Protein AF-A0AAE0SP48-F1 (afdb_monomer_lite)

Organism: NCBI:txid2493646

Structure (mmCIF, N/CA/C/O backbone):
data_AF-A0AAE0SP48-F1
#
_entry.id   AF-A0AAE0SP48-F1
#
loop_
_atom_site.group_PDB
_atom_site.id
_atom_site.type_symbol
_atom_site.label_atom_id
_atom_site.label_alt_id
_atom_site.label_comp_id
_atom_site.label_asym_id
_atom_site.label_entity_id
_atom_site.label_seq_id
_atom_site.pdbx_PDB_ins_code
_atom_site.Cartn_x
_atom_site.Cartn_y
_atom_site.Cartn_z
_atom_site.occupancy
_atom_site.B_iso_or_equiv
_atom_site.auth_seq_id
_atom_site.auth_comp_id
_atom_site.auth_asym_id
_atom_site.auth_atom_id
_atom_site.pdbx_PDB_model_num
ATOM 1 N N . MET A 1 1 ? -90.702 20.154 11.013 1.00 42.12 1 MET A N 1
ATOM 2 C CA . MET A 1 1 ? -90.285 20.341 12.418 1.00 42.12 1 MET A CA 1
ATOM 3 C C . MET A 1 1 ? -89.106 21.298 12.427 1.00 42.12 1 MET A C 1
ATOM 5 O O . MET A 1 1 ? -88.156 21.091 11.687 1.00 42.12 1 MET A O 1
ATOM 9 N N . THR A 1 2 ? -89.272 22.396 13.150 1.00 42.31 2 THR A N 1
ATOM 10 C CA . THR A 1 2 ? -88.369 23.536 13.367 1.00 42.31 2 THR A CA 1
ATOM 11 C C . THR A 1 2 ? -87.258 23.220 14.378 1.00 42.31 2 THR A C 1
ATOM 13 O O . THR A 1 2 ? -87.488 22.390 15.249 1.00 42.31 2 THR A O 1
ATOM 16 N N . SER A 1 3 ? -86.111 23.917 14.282 1.00 41.88 3 SER A N 1
ATOM 17 C CA . SER A 1 3 ? -85.235 24.432 15.376 1.00 41.88 3 SER A CA 1
ATOM 18 C C . SER A 1 3 ? -83.794 24.593 14.833 1.00 41.88 3 SER A C 1
ATOM 20 O O . SER A 1 3 ? -83.243 23.622 14.332 1.00 41.88 3 SER A O 1
ATOM 22 N N . ILE A 1 4 ? -83.198 25.793 14.691 1.00 42.19 4 ILE A N 1
ATOM 23 C CA . ILE A 1 4 ? -82.556 26.649 15.730 1.00 42.19 4 ILE A CA 1
ATOM 24 C C . ILE A 1 4 ? -81.538 25.818 16.540 1.00 42.19 4 ILE A C 1
ATOM 26 O O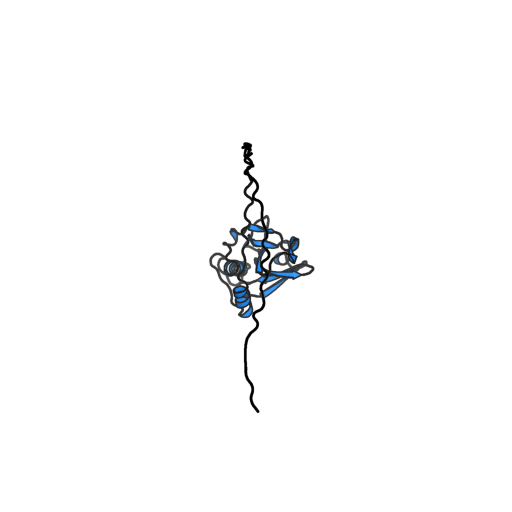 . ILE A 1 4 ? -81.927 24.803 17.098 1.00 42.19 4 ILE A O 1
ATOM 30 N N . GLY A 1 5 ? -80.248 26.120 16.698 1.00 35.31 5 GLY A N 1
ATOM 31 C CA . GLY A 1 5 ? -79.426 27.309 16.490 1.00 35.31 5 GLY A CA 1
ATOM 32 C C . GLY A 1 5 ? -78.313 27.306 17.565 1.00 35.31 5 GLY A C 1
ATOM 33 O O . GLY A 1 5 ? -78.494 26.718 18.624 1.00 35.31 5 GLY A O 1
ATOM 34 N N . ALA A 1 6 ? -77.224 28.031 17.293 1.00 38.62 6 ALA A N 1
ATOM 35 C CA . ALA A 1 6 ? -76.267 28.621 18.246 1.00 38.62 6 ALA A CA 1
ATOM 36 C C . ALA A 1 6 ? -75.048 27.827 18.810 1.00 38.62 6 ALA A C 1
ATOM 38 O O . ALA A 1 6 ? -75.156 26.942 19.647 1.00 38.62 6 ALA A O 1
ATOM 39 N N . HIS A 1 7 ? -73.885 28.379 18.431 1.00 42.09 7 HIS A N 1
ATOM 40 C CA . HIS A 1 7 ? -72.703 28.778 19.219 1.00 42.09 7 HIS A CA 1
ATOM 41 C C . HIS A 1 7 ? -71.548 27.817 19.607 1.00 42.09 7 HIS A C 1
ATOM 43 O O . HIS A 1 7 ? -71.766 26.657 19.939 1.00 42.09 7 HIS A O 1
ATOM 49 N N . PRO A 1 8 ? -70.291 28.338 19.566 1.00 50.34 8 PRO A N 1
ATOM 50 C CA . PRO A 1 8 ? -69.044 27.586 19.715 1.00 50.34 8 PRO A CA 1
ATOM 51 C C . PRO A 1 8 ? -68.467 27.649 21.140 1.00 50.34 8 PRO A C 1
ATOM 53 O O . PRO A 1 8 ? -68.704 28.606 21.878 1.00 50.34 8 PRO A O 1
ATOM 56 N N . LEU A 1 9 ? -67.622 26.676 21.491 1.00 47.19 9 LEU A N 1
ATOM 57 C CA . LEU A 1 9 ? -66.813 26.693 22.713 1.00 47.19 9 LEU A CA 1
ATOM 58 C C . LEU A 1 9 ? -65.320 26.674 22.360 1.00 47.19 9 LEU A C 1
ATOM 60 O O . LEU A 1 9 ? -64.805 25.701 21.815 1.00 47.19 9 LEU A O 1
ATOM 64 N N . ASN A 1 10 ? -64.643 27.777 22.686 1.00 43.38 10 ASN A N 1
ATOM 65 C CA . ASN A 1 10 ? -63.185 27.891 22.736 1.00 43.38 10 ASN A CA 1
ATOM 66 C C . ASN A 1 10 ? -62.642 27.174 23.985 1.00 43.38 10 ASN A C 1
ATOM 68 O O . ASN A 1 10 ? -63.214 27.349 25.065 1.00 43.38 10 ASN A O 1
ATOM 72 N N . PRO A 1 11 ? -61.501 26.471 23.906 1.00 50.12 11 PRO A N 1
ATOM 73 C CA . PRO A 1 11 ? -60.780 26.043 25.095 1.00 50.12 11 PRO A CA 1
ATOM 74 C C . PRO A 1 11 ? -59.950 27.188 25.701 1.00 50.12 11 PRO A C 1
ATOM 76 O O . PRO A 1 11 ? -59.201 27.894 25.024 1.00 50.12 11 PRO A O 1
ATOM 79 N N . VAL A 1 12 ? -60.106 27.347 27.015 1.00 45.41 12 VAL A N 1
ATOM 80 C CA . VAL A 1 12 ? -59.377 28.265 27.898 1.00 45.41 12 VAL A CA 1
ATOM 81 C C . VAL A 1 12 ? -57.918 27.815 28.034 1.00 45.41 12 VAL A C 1
ATOM 83 O O . VAL A 1 12 ? -57.645 26.691 28.441 1.00 45.41 12 VAL A O 1
ATOM 86 N N . SER A 1 13 ? -56.982 28.718 27.730 1.00 45.66 13 SER A N 1
ATOM 87 C CA . SER A 1 13 ? -55.542 28.551 27.961 1.00 45.66 13 SER A CA 1
ATOM 88 C C . SER A 1 13 ? -55.151 29.234 29.274 1.00 45.66 13 SER A C 1
ATOM 90 O O . SER A 1 13 ? -55.127 30.463 29.357 1.00 45.66 13 SER A O 1
ATOM 92 N N . THR A 1 14 ? -54.806 28.459 30.299 1.00 45.03 14 THR A N 1
ATOM 93 C CA . THR A 1 14 ? -54.238 28.953 31.561 1.00 45.03 14 THR A CA 1
ATOM 94 C C . THR A 1 14 ? -52.747 29.266 31.390 1.00 45.03 14 THR A C 1
ATOM 96 O O . THR A 1 14 ? -51.921 28.378 31.195 1.00 45.03 14 THR A O 1
ATOM 99 N N . LYS A 1 15 ? -52.384 30.554 31.449 1.00 41.84 15 LYS A N 1
ATOM 100 C CA . LYS A 1 15 ? -50.987 31.011 31.532 1.00 41.84 15 LYS A CA 1
ATOM 101 C C . LYS A 1 15 ? -50.494 30.888 32.976 1.00 41.84 15 LYS A C 1
ATOM 103 O O . LYS A 1 15 ? -51.016 31.566 33.857 1.00 41.84 15 LYS A O 1
ATOM 108 N N . HIS A 1 16 ? -49.474 30.065 33.203 1.00 40.41 16 HIS A N 1
ATOM 109 C CA . HIS A 1 16 ? -48.672 30.097 34.426 1.00 40.41 16 HIS A CA 1
ATOM 110 C C . HIS A 1 16 ? -47.601 31.190 34.305 1.00 40.41 16 HIS A C 1
ATOM 112 O O . HIS A 1 16 ? -46.768 31.154 33.401 1.00 40.41 16 HIS A O 1
ATOM 118 N N . THR A 1 17 ? -47.638 32.165 35.212 1.00 38.03 17 THR A N 1
ATOM 119 C CA . THR A 1 17 ? -46.630 33.224 35.346 1.00 38.03 17 THR A CA 1
ATOM 120 C C . THR A 1 17 ? -45.591 32.782 36.374 1.00 38.03 17 THR A C 1
ATOM 122 O O . THR A 1 17 ? -45.906 32.669 37.557 1.00 38.03 17 THR A O 1
ATOM 125 N N . THR A 1 18 ? -44.358 32.537 35.933 1.00 44.62 18 THR A N 1
ATOM 126 C CA . THR A 1 18 ? -43.215 32.263 36.815 1.00 44.62 18 THR A CA 1
ATOM 127 C C . THR A 1 18 ? -42.441 33.562 37.027 1.00 44.62 18 THR A C 1
ATOM 129 O O . THR A 1 18 ? -41.877 34.109 36.083 1.00 44.62 18 THR A O 1
ATOM 132 N N . ASN A 1 19 ? -42.427 34.065 38.263 1.00 43.72 19 ASN A N 1
ATOM 133 C CA . ASN A 1 19 ? -41.598 35.198 38.672 1.00 43.72 19 ASN A CA 1
ATOM 134 C C . ASN A 1 19 ? -40.161 34.717 38.924 1.00 43.72 19 ASN A C 1
ATOM 136 O O . ASN A 1 19 ? -39.929 33.925 39.836 1.00 43.72 19 ASN A O 1
ATOM 140 N N . THR A 1 20 ? -39.198 35.223 38.155 1.00 47.09 20 THR A N 1
ATOM 141 C CA . THR A 1 20 ? -37.763 35.018 38.403 1.00 47.09 20 THR A CA 1
ATOM 142 C C . THR A 1 20 ? -37.174 36.287 39.014 1.00 47.09 20 THR A C 1
ATOM 144 O O . THR A 1 20 ? -37.233 37.357 38.413 1.00 47.09 20 THR A O 1
ATOM 147 N N . ALA A 1 21 ? -36.627 36.167 40.224 1.00 50.19 21 ALA A N 1
ATOM 148 C CA . ALA A 1 21 ? -35.925 37.239 40.921 1.00 50.19 21 ALA A CA 1
ATOM 149 C C . ALA A 1 21 ? -34.477 37.364 40.413 1.00 50.19 21 ALA A C 1
ATOM 151 O O . ALA A 1 21 ? -33.756 36.371 40.323 1.00 50.19 21 ALA A O 1
ATOM 152 N N . THR A 1 22 ? -34.060 38.591 40.104 1.00 56.59 22 THR A N 1
ATOM 153 C CA . THR A 1 22 ? -32.714 38.945 39.625 1.00 56.59 22 THR A CA 1
ATOM 154 C C . THR A 1 22 ? -31.746 39.143 40.802 1.00 56.59 22 THR A C 1
ATOM 156 O O . THR A 1 22 ? -32.032 39.982 41.660 1.00 56.59 22 THR A O 1
ATOM 159 N N . PRO A 1 23 ? -30.589 38.455 40.865 1.00 51.28 23 PRO A N 1
ATOM 160 C CA . PRO A 1 23 ? -29.546 38.757 41.846 1.00 51.28 23 PRO A CA 1
ATOM 161 C C . PRO A 1 23 ? -28.673 39.952 41.423 1.00 51.28 23 PRO A C 1
ATOM 163 O O . PRO A 1 23 ? -28.401 40.158 40.241 1.00 51.28 23 PRO A O 1
ATOM 166 N N . ALA A 1 24 ? -28.215 40.725 42.411 1.00 59.03 24 ALA A N 1
ATOM 167 C CA . ALA A 1 24 ? -27.335 41.887 42.260 1.00 59.03 24 ALA A CA 1
ATOM 168 C C . ALA A 1 24 ? -25.902 41.515 41.799 1.00 59.03 24 ALA A C 1
ATOM 170 O O . ALA A 1 24 ? -25.444 40.402 42.066 1.00 59.03 24 ALA A O 1
ATOM 171 N N . PRO A 1 25 ? -25.156 42.437 41.154 1.00 45.12 25 PRO A N 1
ATOM 172 C CA . PRO A 1 25 ? -23.839 42.135 40.598 1.00 45.12 25 PRO A CA 1
ATOM 173 C C . PRO A 1 25 ? -22.748 42.079 41.678 1.00 45.12 25 PRO A C 1
ATOM 175 O O . PRO A 1 25 ? -22.512 43.041 42.410 1.00 45.12 25 PRO A O 1
ATOM 178 N N . THR A 1 26 ? -22.042 40.949 41.749 1.00 54.19 26 THR A N 1
ATOM 179 C CA . THR A 1 26 ? -20.845 40.759 42.579 1.00 54.19 26 THR A CA 1
ATOM 180 C C . THR A 1 26 ? -19.611 41.320 41.867 1.00 54.19 26 THR A C 1
ATOM 182 O O . THR A 1 26 ? -19.356 41.025 40.702 1.00 54.19 26 THR A O 1
ATOM 185 N N . LYS A 1 27 ? -18.831 42.139 42.577 1.00 49.84 27 LYS A N 1
ATOM 186 C CA . LYS A 1 27 ? -17.576 42.742 42.105 1.00 49.84 27 LYS A CA 1
ATOM 187 C C . LYS A 1 27 ? -16.497 41.652 41.998 1.00 49.84 27 LYS A C 1
ATOM 189 O O . LYS A 1 27 ? -16.130 41.069 43.014 1.00 49.84 27 LYS A O 1
ATOM 194 N N . ALA A 1 28 ? -16.003 41.373 40.793 1.00 50.22 28 ALA A N 1
ATOM 195 C CA . ALA A 1 28 ? -14.927 40.409 40.573 1.00 50.22 28 ALA A CA 1
ATOM 196 C C . ALA A 1 28 ? -13.558 41.036 40.894 1.00 50.22 28 ALA A C 1
ATOM 198 O O . ALA A 1 28 ? -13.187 42.073 40.342 1.00 50.22 28 ALA A O 1
ATOM 199 N N . THR A 1 29 ? -12.815 40.400 41.796 1.00 46.94 29 THR A N 1
ATOM 200 C CA . THR A 1 29 ? -11.414 40.708 42.101 1.00 46.94 29 THR A CA 1
ATOM 201 C C . THR A 1 29 ? -10.533 40.184 40.967 1.00 46.94 29 THR A C 1
ATOM 203 O O . THR A 1 29 ? -10.588 38.997 40.654 1.00 46.94 29 THR A O 1
ATOM 206 N N . LEU A 1 30 ? -9.713 41.045 40.352 1.00 50.50 30 LEU A N 1
ATOM 207 C CA . LEU A 1 30 ? -8.691 40.613 39.396 1.00 50.50 30 LEU A CA 1
ATOM 208 C C . LEU A 1 30 ? -7.590 39.850 40.144 1.00 50.50 30 LEU A C 1
ATOM 210 O O . LEU A 1 30 ? -6.831 40.436 40.914 1.00 50.50 30 LEU A O 1
ATOM 214 N N . THR A 1 31 ? -7.494 38.548 39.901 1.00 49.22 31 THR A N 1
ATOM 215 C CA . THR A 1 31 ? -6.329 37.741 40.267 1.00 49.22 31 THR A CA 1
ATOM 216 C C . THR A 1 31 ? -5.429 37.637 39.042 1.00 49.22 31 THR A C 1
ATOM 218 O O . THR A 1 31 ? -5.811 37.055 38.030 1.00 49.22 31 THR A O 1
ATOM 221 N N . THR A 1 32 ? -4.245 38.240 39.112 1.00 46.31 32 THR A N 1
ATOM 222 C CA . THR A 1 32 ? -3.224 38.155 38.063 1.00 46.31 32 THR A CA 1
ATOM 223 C C . THR A 1 32 ? -2.669 36.733 38.018 1.00 46.31 32 THR A C 1
ATOM 225 O O . THR A 1 32 ? -1.928 36.328 38.912 1.00 46.31 32 THR A O 1
ATOM 228 N N . LEU A 1 33 ? -3.037 35.968 36.989 1.00 50.91 33 LEU A N 1
ATOM 229 C CA . LEU A 1 33 ? -2.444 34.664 36.706 1.00 50.91 33 LEU A CA 1
ATOM 230 C C . LEU A 1 33 ? -1.131 34.890 35.944 1.00 50.91 33 LEU A C 1
ATOM 232 O O . LEU A 1 33 ? -1.124 35.463 34.855 1.00 50.91 33 LEU A O 1
ATOM 236 N N . VAL A 1 34 ? -0.008 34.481 36.531 1.00 52.00 34 VAL A N 1
ATOM 237 C CA . VAL A 1 34 ? 1.288 34.483 35.846 1.00 52.00 34 VAL A CA 1
ATOM 238 C C . VAL A 1 34 ? 1.252 33.346 34.826 1.00 52.00 34 VAL A C 1
ATOM 240 O O . VAL A 1 34 ? 1.255 32.177 35.202 1.00 52.00 34 VAL A O 1
ATOM 243 N N . ASN A 1 35 ? 1.177 33.690 33.539 1.00 55.03 35 ASN A N 1
ATOM 244 C CA . ASN A 1 35 ? 1.289 32.732 32.443 1.00 55.03 35 ASN A CA 1
ATOM 245 C C . ASN A 1 35 ? 2.698 32.124 32.452 1.00 55.03 35 ASN A C 1
ATOM 247 O O . ASN A 1 35 ? 3.648 32.707 31.929 1.00 55.03 35 ASN A O 1
ATOM 251 N N . SER A 1 36 ? 2.835 30.935 33.029 1.00 54.03 36 SER A N 1
ATOM 252 C CA . SER A 1 36 ? 3.943 30.044 32.710 1.00 54.03 36 SER A CA 1
ATOM 253 C C . SER A 1 36 ? 3.732 29.556 31.280 1.00 54.03 36 SER A C 1
ATOM 255 O O . SER A 1 36 ? 2.886 28.705 31.022 1.00 54.03 36 SER A O 1
ATOM 257 N N . ILE A 1 37 ? 4.467 30.147 30.339 1.00 51.69 37 ILE A N 1
ATOM 258 C CA . ILE A 1 37 ? 4.539 29.685 28.954 1.00 51.69 37 ILE A CA 1
ATOM 259 C C . ILE A 1 37 ? 5.231 28.319 28.998 1.00 51.69 37 ILE A C 1
ATOM 261 O O . ILE A 1 37 ? 6.458 28.237 29.025 1.00 51.69 37 ILE A O 1
ATOM 265 N N . MET A 1 38 ? 4.449 27.240 29.081 1.00 54.69 38 MET A N 1
ATOM 266 C CA . MET A 1 38 ? 4.956 25.926 28.718 1.00 54.69 38 MET A CA 1
ATOM 267 C C . MET A 1 38 ? 5.241 25.964 27.221 1.00 54.69 38 MET A C 1
ATOM 269 O O . MET A 1 38 ? 4.366 26.248 26.406 1.00 54.69 38 MET A O 1
ATOM 273 N N . MET A 1 39 ? 6.501 25.735 26.880 1.00 51.69 39 MET A N 1
ATOM 274 C CA . MET A 1 39 ? 6.948 25.524 25.516 1.00 51.69 39 MET A CA 1
ATOM 275 C C . MET A 1 39 ? 6.396 24.165 25.080 1.00 51.69 39 MET A C 1
ATOM 277 O O . MET A 1 39 ? 7.021 23.131 25.312 1.00 51.69 39 MET A O 1
ATOM 281 N N . GLU A 1 40 ? 5.175 24.150 24.539 1.00 49.03 40 GLU A N 1
ATOM 282 C CA . GLU A 1 40 ? 4.629 22.951 23.915 1.00 49.03 40 GLU A CA 1
ATOM 283 C C . GLU A 1 40 ? 5.557 22.563 22.768 1.00 49.03 40 GLU A C 1
ATOM 285 O O . GLU A 1 40 ? 5.796 23.317 21.823 1.00 49.03 40 GLU A O 1
ATOM 290 N N . THR A 1 41 ? 6.146 21.379 22.901 1.00 54.91 41 THR A N 1
ATOM 291 C CA . THR A 1 41 ? 6.874 20.745 21.810 1.00 54.91 41 THR A CA 1
ATOM 292 C C . THR A 1 41 ? 5.860 20.551 20.684 1.00 54.91 41 THR A C 1
ATOM 294 O O . THR A 1 41 ? 4.787 20.013 20.965 1.00 54.91 41 THR A O 1
ATOM 297 N N . PRO A 1 42 ? 6.125 20.998 19.443 1.00 45.06 42 PRO A N 1
ATOM 298 C CA . PRO A 1 42 ? 5.160 20.842 18.368 1.00 45.06 42 PRO A CA 1
ATOM 299 C C . PRO A 1 42 ? 4.888 19.348 18.191 1.00 45.06 42 PRO A C 1
ATOM 301 O O . PRO A 1 42 ? 5.757 18.603 17.735 1.00 45.06 42 PRO A O 1
ATOM 304 N N . SER A 1 43 ? 3.692 18.906 18.590 1.00 46.81 43 SER A N 1
ATOM 305 C CA . SER A 1 43 ? 3.188 17.595 18.203 1.00 46.81 43 SER A CA 1
ATOM 306 C C . SER A 1 43 ? 3.172 17.602 16.687 1.00 46.81 43 SER A C 1
ATOM 308 O O . SER A 1 43 ? 2.469 18.411 16.078 1.00 46.81 43 SER A O 1
ATOM 310 N N . GLN A 1 44 ? 4.023 16.778 16.077 1.00 44.81 44 GLN A N 1
ATOM 311 C CA . GLN A 1 44 ? 4.027 16.626 14.634 1.00 44.81 44 GLN A CA 1
ATOM 312 C C . GLN A 1 44 ? 2.631 16.157 14.245 1.00 44.81 44 GLN A C 1
ATOM 314 O O . GLN A 1 44 ? 2.225 15.051 14.595 1.00 44.81 44 GLN A O 1
ATOM 319 N N . VAL A 1 45 ? 1.880 17.037 13.587 1.00 43.62 45 VAL A N 1
ATOM 320 C CA . VAL A 1 45 ? 0.620 16.684 12.945 1.00 43.62 45 VAL A CA 1
ATOM 321 C C . VAL A 1 45 ? 0.983 15.593 11.946 1.00 43.62 45 VAL A C 1
ATOM 323 O O . VAL A 1 45 ? 1.605 15.880 10.923 1.00 43.62 45 VAL A O 1
ATOM 326 N N . MET A 1 46 ? 0.698 14.334 12.287 1.00 50.22 46 MET A N 1
ATOM 327 C CA . MET A 1 46 ? 0.797 13.247 11.324 1.00 50.22 46 MET A CA 1
ATOM 328 C C . MET A 1 46 ? -0.208 13.578 10.228 1.00 50.22 46 MET A C 1
ATOM 330 O O . MET A 1 46 ? -1.409 13.651 10.486 1.00 50.22 46 MET A O 1
ATOM 334 N N . VAL A 1 47 ? 0.289 13.875 9.030 1.00 57.09 47 VAL A N 1
ATOM 335 C CA . VAL A 1 47 ? -0.563 14.064 7.862 1.00 57.09 47 VAL A CA 1
ATOM 336 C C . VAL A 1 47 ? -1.090 12.683 7.516 1.00 57.09 47 VAL A C 1
ATOM 338 O O . VAL A 1 47 ? -0.367 11.848 6.992 1.00 57.09 47 VAL A O 1
ATOM 341 N N . THR A 1 48 ? -2.335 12.405 7.885 1.00 64.62 48 THR A N 1
ATOM 342 C CA . THR A 1 48 ? -2.981 11.157 7.489 1.00 64.62 48 THR A CA 1
ATOM 343 C C . THR A 1 48 ? -3.524 11.336 6.081 1.00 64.62 48 THR A C 1
ATOM 345 O O . THR A 1 48 ? -4.422 12.147 5.853 1.00 64.62 48 THR A O 1
ATOM 348 N N . TYR A 1 49 ? -2.971 10.594 5.128 1.00 78.81 49 TYR A N 1
ATOM 349 C CA . TYR A 1 49 ? -3.519 10.523 3.780 1.00 78.81 49 TYR A CA 1
ATOM 350 C C . TYR A 1 49 ? -4.755 9.617 3.775 1.00 78.81 49 TYR A C 1
ATOM 352 O O . TYR A 1 49 ? -4.696 8.466 4.210 1.00 78.81 49 TYR A O 1
ATOM 360 N N . GLU A 1 50 ? -5.878 10.119 3.263 1.00 80.50 50 GLU A N 1
ATOM 361 C CA . GLU A 1 50 ? -7.095 9.327 3.071 1.00 80.50 50 GLU A CA 1
ATOM 362 C C . GLU A 1 50 ? -7.291 9.009 1.588 1.00 80.50 50 GLU A C 1
ATOM 364 O O . GLU A 1 50 ? -7.362 9.910 0.750 1.00 80.50 50 GLU A O 1
ATOM 369 N N . CYS A 1 51 ? -7.412 7.724 1.248 1.00 90.44 51 CYS A N 1
ATOM 370 C CA . CYS A 1 51 ? -7.660 7.324 -0.131 1.00 90.44 51 CYS A CA 1
ATOM 371 C C . CYS A 1 51 ? -9.136 7.494 -0.519 1.00 90.44 51 CYS A C 1
ATOM 373 O O . CYS A 1 51 ? -10.058 7.181 0.243 1.00 90.44 51 CYS A O 1
ATOM 375 N N . THR A 1 52 ? -9.390 7.930 -1.755 1.00 90.94 52 THR A N 1
ATOM 376 C CA . THR A 1 52 ? -10.752 8.124 -2.265 1.00 90.94 52 THR A CA 1
ATOM 377 C C . THR A 1 52 ? -11.436 6.779 -2.517 1.00 90.94 52 THR A C 1
ATOM 379 O O . THR A 1 52 ? -11.294 6.186 -3.585 1.00 90.94 52 THR A O 1
ATOM 382 N N . LYS A 1 53 ? -12.262 6.324 -1.566 1.00 89.25 53 LYS A N 1
ATOM 383 C CA . LYS A 1 53 ? -12.945 5.011 -1.602 1.00 89.25 53 LYS A CA 1
ATOM 384 C C . LYS A 1 53 ? -13.639 4.708 -2.933 1.00 89.25 53 LYS A C 1
ATOM 386 O O . LYS A 1 53 ? -13.443 3.640 -3.503 1.00 89.25 53 LYS A O 1
ATOM 391 N N . ALA A 1 54 ? -14.445 5.645 -3.441 1.00 84.19 54 ALA A N 1
ATOM 392 C CA . ALA A 1 54 ? -15.202 5.451 -4.680 1.00 84.19 54 ALA A CA 1
ATOM 393 C C . ALA A 1 54 ? -14.286 5.280 -5.902 1.00 84.19 54 ALA A C 1
ATOM 395 O O . ALA A 1 54 ? -14.535 4.419 -6.746 1.00 84.19 54 ALA A O 1
ATOM 396 N N . LEU A 1 55 ? -13.205 6.063 -5.964 1.00 87.00 55 LEU A N 1
ATOM 397 C CA . LEU A 1 55 ? -12.218 5.970 -7.032 1.00 87.00 55 LEU A CA 1
ATOM 398 C C . LEU A 1 55 ? -11.458 4.645 -6.940 1.00 87.00 55 LEU A C 1
ATOM 400 O O . LEU A 1 55 ? -11.371 3.933 -7.936 1.00 87.00 55 LEU A O 1
ATOM 404 N N . THR A 1 56 ? -11.006 4.269 -5.740 1.00 86.50 56 THR A N 1
ATOM 405 C CA . THR A 1 56 ? -10.299 3.007 -5.493 1.00 86.50 56 THR A CA 1
ATOM 406 C C . THR A 1 56 ? -11.138 1.786 -5.883 1.00 86.50 56 THR A C 1
ATOM 408 O O . THR A 1 56 ? -10.644 0.887 -6.561 1.00 86.50 56 THR A O 1
ATOM 411 N N . ILE A 1 57 ? -12.423 1.756 -5.511 1.00 88.44 57 ILE A N 1
ATOM 412 C CA . ILE A 1 57 ? -13.340 0.675 -5.908 1.00 88.44 57 ILE A CA 1
ATOM 413 C C . ILE A 1 57 ? -13.525 0.657 -7.429 1.00 88.44 57 ILE A C 1
ATOM 415 O O . ILE A 1 57 ? -13.489 -0.414 -8.032 1.00 88.44 57 ILE A O 1
ATOM 419 N N . GLY A 1 58 ? -13.702 1.825 -8.053 1.00 86.44 58 GLY A N 1
ATOM 420 C CA . GLY A 1 58 ? -13.866 1.941 -9.500 1.00 86.44 58 GLY A CA 1
ATOM 421 C C . GLY A 1 58 ? -12.670 1.376 -10.264 1.00 86.44 58 GLY A C 1
ATOM 422 O O . GLY A 1 58 ? -12.839 0.493 -11.104 1.00 86.44 58 GLY A O 1
ATOM 423 N N . ILE A 1 59 ? -11.451 1.820 -9.946 1.00 88.38 59 ILE A N 1
ATOM 424 C CA . ILE A 1 59 ? -10.248 1.341 -10.644 1.00 88.38 59 ILE A CA 1
ATOM 425 C C . ILE A 1 59 ? -10.015 -0.15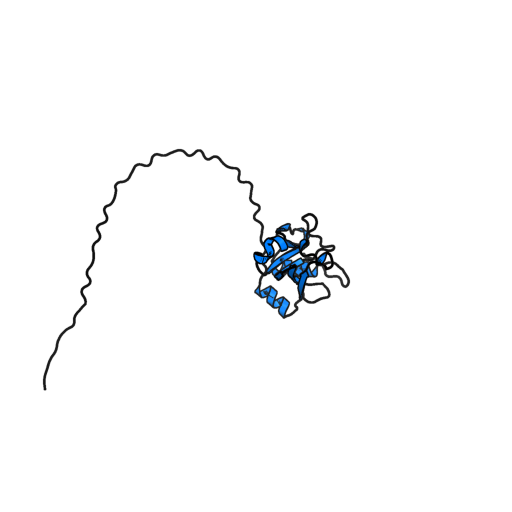7 -10.432 1.00 88.38 59 ILE A C 1
ATOM 427 O O . ILE A 1 59 ? -9.601 -0.834 -11.370 1.00 88.38 59 ILE A O 1
ATOM 431 N N . LEU A 1 60 ? -10.334 -0.691 -9.246 1.00 89.81 60 LEU A N 1
ATOM 432 C CA . LEU A 1 60 ? -10.237 -2.121 -8.965 1.00 89.81 60 LEU A CA 1
ATOM 433 C C . LEU A 1 60 ? -11.258 -2.913 -9.794 1.00 89.81 60 LEU A C 1
ATOM 435 O O . LEU A 1 60 ? -10.893 -3.896 -10.432 1.00 89.81 60 LEU A O 1
ATOM 439 N N . ALA A 1 61 ? -12.520 -2.474 -9.825 1.00 89.88 61 ALA A N 1
ATOM 440 C CA . ALA A 1 61 ? -13.597 -3.155 -10.544 1.00 89.88 61 ALA A CA 1
ATOM 441 C C . ALA A 1 61 ? -13.361 -3.203 -12.061 1.00 89.88 61 ALA A C 1
ATOM 443 O O . ALA A 1 61 ? -13.665 -4.206 -12.704 1.00 89.88 61 ALA A O 1
ATOM 444 N N . TYR A 1 62 ? -12.799 -2.133 -12.623 1.00 89.31 62 TYR A N 1
ATOM 445 C CA . TYR A 1 62 ? -12.494 -2.035 -14.051 1.00 89.31 62 TYR A CA 1
ATOM 446 C C . TYR A 1 62 ? -11.057 -2.460 -14.403 1.00 89.31 62 TYR A C 1
ATOM 448 O O . TYR A 1 62 ? -10.692 -2.442 -15.577 1.00 89.31 62 TYR A O 1
ATOM 456 N N . GLY A 1 63 ? -10.235 -2.836 -13.416 1.00 85.62 63 GLY A N 1
ATOM 457 C CA . GLY A 1 63 ? -8.837 -3.226 -13.621 1.00 85.62 63 GLY A CA 1
ATOM 458 C C . GLY A 1 63 ? -7.970 -2.122 -14.240 1.00 85.62 63 GLY A C 1
ATOM 459 O O . GLY A 1 63 ? -7.049 -2.420 -15.000 1.00 85.62 63 GLY A O 1
ATOM 460 N N . LEU A 1 64 ? -8.275 -0.851 -13.960 1.00 87.56 64 LEU A N 1
ATOM 461 C CA . LEU A 1 64 ? -7.622 0.299 -14.588 1.00 87.56 64 LEU A CA 1
ATOM 462 C C . LEU A 1 64 ? -6.244 0.542 -13.981 1.00 87.56 64 LEU A C 1
ATOM 464 O O . LEU A 1 64 ? -6.141 1.039 -12.859 1.00 87.56 64 LEU A O 1
ATOM 468 N N . LYS A 1 65 ? -5.191 0.249 -14.746 1.00 89.50 65 LYS A N 1
ATOM 469 C CA . LYS A 1 65 ? -3.813 0.498 -14.318 1.00 89.50 65 LYS A CA 1
ATOM 470 C C . LYS A 1 65 ? -3.567 1.982 -14.030 1.00 89.50 65 LYS A C 1
ATOM 472 O O . LYS A 1 65 ? -3.976 2.851 -14.796 1.00 89.50 65 LYS A O 1
ATOM 477 N N . GLN A 1 66 ? -2.869 2.246 -12.937 1.00 90.81 66 GLN A N 1
ATOM 478 C CA . GLN A 1 66 ? -2.402 3.557 -12.516 1.00 90.81 66 GLN A CA 1
ATOM 479 C C . GLN A 1 66 ? -0.947 3.756 -12.929 1.00 90.81 66 GLN A C 1
ATOM 481 O O . GLN A 1 66 ? -0.121 2.857 -12.785 1.00 90.81 66 GLN A O 1
ATOM 486 N N . ALA A 1 67 ? -0.641 4.948 -13.418 1.00 89.62 67 ALA A N 1
ATOM 487 C CA . ALA A 1 67 ? 0.715 5.423 -13.632 1.00 89.62 67 ALA A CA 1
ATOM 488 C C . ALA A 1 67 ? 0.813 6.830 -13.041 1.00 89.62 67 ALA A C 1
ATOM 490 O O . ALA A 1 67 ? -0.174 7.572 -13.039 1.00 89.62 67 ALA A O 1
ATOM 491 N N . ASN A 1 68 ? 1.983 7.174 -12.515 1.00 90.50 68 ASN A N 1
ATOM 492 C CA . ASN A 1 68 ? 2.272 8.500 -11.997 1.00 90.50 68 ASN A CA 1
ATOM 493 C C . ASN A 1 68 ? 3.775 8.755 -12.139 1.00 90.50 68 ASN A C 1
ATOM 495 O O . ASN A 1 68 ? 4.580 7.939 -11.703 1.00 90.50 68 ASN A O 1
ATOM 499 N N . THR A 1 69 ? 4.148 9.888 -12.730 1.00 89.19 69 THR A N 1
ATOM 500 C CA . THR A 1 69 ? 5.552 10.256 -12.953 1.00 89.19 69 THR A CA 1
ATOM 501 C C . THR A 1 69 ? 6.340 10.454 -11.658 1.00 89.19 69 THR A C 1
ATOM 503 O O . THR A 1 69 ? 7.550 10.271 -11.662 1.00 89.19 69 THR A O 1
ATOM 506 N N . GLU A 1 70 ? 5.673 10.795 -10.554 1.00 89.38 70 GLU A N 1
ATOM 507 C CA . GLU A 1 70 ? 6.267 10.932 -9.216 1.00 89.38 70 GLU A CA 1
ATOM 508 C C . GLU A 1 70 ? 6.623 9.578 -8.582 1.00 89.38 70 GLU A C 1
ATOM 510 O O . GLU A 1 70 ? 7.498 9.507 -7.723 1.00 89.38 70 GLU A O 1
ATOM 515 N N . ALA A 1 71 ? 5.983 8.490 -9.023 1.00 87.75 71 ALA A N 1
ATOM 516 C CA . ALA A 1 71 ? 6.418 7.130 -8.701 1.00 87.75 71 ALA A CA 1
ATOM 517 C C . ALA A 1 71 ? 7.554 6.654 -9.627 1.00 87.75 71 ALA A C 1
ATOM 519 O O . ALA A 1 71 ? 8.342 5.784 -9.269 1.00 87.75 71 ALA A O 1
ATOM 520 N N . GLY A 1 72 ? 7.643 7.220 -10.832 1.00 85.81 72 GLY A N 1
ATOM 521 C CA . GLY A 1 72 ? 8.543 6.787 -11.897 1.00 85.81 72 GLY A CA 1
ATOM 522 C C . GLY A 1 72 ? 7.833 5.963 -12.973 1.00 85.81 72 GLY A C 1
ATOM 523 O O . GLY A 1 72 ? 6.604 5.910 -13.042 1.00 85.81 72 GLY A O 1
ATOM 524 N N . ASP A 1 73 ? 8.618 5.301 -13.825 1.00 83.38 73 ASP A N 1
ATOM 525 C CA . ASP A 1 73 ? 8.101 4.540 -14.964 1.00 83.38 73 ASP A CA 1
ATOM 526 C C . ASP A 1 73 ? 8.179 3.027 -14.746 1.00 83.38 73 ASP A C 1
ATOM 528 O O . ASP A 1 73 ? 9.226 2.464 -14.424 1.00 83.38 73 ASP A O 1
ATOM 532 N N . CYS A 1 74 ? 7.070 2.344 -15.022 1.00 80.62 74 CYS A N 1
ATOM 533 C CA . CYS A 1 74 ? 7.025 0.889 -15.073 1.00 80.62 74 CYS A CA 1
ATOM 534 C C . CYS A 1 74 ? 7.770 0.357 -16.303 1.00 80.62 74 CYS A C 1
ATOM 536 O O . CYS A 1 74 ? 7.241 0.371 -17.415 1.00 80.62 74 CYS A O 1
ATOM 538 N N . GLN A 1 75 ? 8.984 -0.153 -16.099 1.00 74.94 75 GLN A N 1
ATOM 539 C CA . GLN A 1 75 ? 9.739 -0.845 -17.143 1.00 74.94 75 GLN A CA 1
ATOM 540 C C . GLN A 1 75 ? 9.361 -2.339 -17.183 1.00 74.94 75 GLN A C 1
ATOM 542 O O . GLN A 1 75 ? 9.346 -2.982 -16.128 1.00 74.94 75 GLN A O 1
ATOM 547 N N . PRO A 1 76 ? 9.089 -2.926 -18.367 1.00 67.00 76 PRO A N 1
ATOM 548 C CA . PRO A 1 76 ? 8.802 -4.354 -18.493 1.00 67.00 76 PRO A CA 1
ATOM 549 C C . PRO A 1 76 ? 9.924 -5.213 -17.897 1.00 67.00 76 PRO A C 1
ATOM 551 O O . PRO A 1 76 ? 11.094 -5.033 -18.235 1.00 67.00 76 PRO A O 1
ATOM 554 N N . GLY A 1 77 ? 9.577 -6.155 -17.017 1.00 59.88 77 GLY A N 1
ATOM 555 C CA . GLY A 1 77 ? 10.552 -7.025 -16.351 1.00 59.88 77 GLY A CA 1
ATOM 556 C C . GLY A 1 77 ? 11.363 -6.370 -15.226 1.00 59.88 77 GLY A C 1
ATOM 557 O O . GLY A 1 77 ? 12.210 -7.048 -14.637 1.00 59.88 77 GLY A O 1
ATOM 558 N N . SER A 1 78 ? 11.110 -5.098 -14.892 1.00 65.75 78 SER A N 1
ATOM 559 C CA . SER A 1 78 ? 11.653 -4.514 -13.666 1.00 65.75 78 SER A CA 1
ATOM 560 C C . SER A 1 78 ? 10.960 -5.102 -12.433 1.00 65.75 78 SER A C 1
ATOM 562 O O . SER A 1 78 ? 9.769 -5.415 -12.447 1.00 65.75 78 SER A O 1
ATOM 564 N N . LYS A 1 79 ? 11.730 -5.253 -11.352 1.00 58.94 79 LYS A N 1
ATOM 565 C CA . LYS A 1 79 ? 11.209 -5.586 -10.019 1.00 58.94 79 LYS A CA 1
ATOM 566 C C . LYS A 1 79 ? 10.789 -4.342 -9.237 1.00 58.94 79 LYS A C 1
ATOM 568 O O . LYS A 1 79 ? 10.399 -4.477 -8.083 1.00 58.94 79 LYS A O 1
ATOM 573 N N . ASP A 1 80 ? 10.899 -3.159 -9.834 1.00 66.81 80 ASP A N 1
ATOM 574 C CA . ASP A 1 80 ? 10.532 -1.915 -9.176 1.00 66.81 80 ASP A CA 1
ATOM 575 C C . ASP A 1 80 ? 9.016 -1.865 -8.965 1.00 66.81 80 ASP A C 1
ATOM 577 O O . ASP A 1 80 ? 8.215 -2.204 -9.841 1.00 66.81 80 ASP A O 1
ATOM 581 N N . HIS A 1 81 ? 8.608 -1.425 -7.781 1.00 73.75 81 HIS A N 1
ATOM 582 C CA . HIS A 1 81 ? 7.209 -1.427 -7.360 1.00 73.75 81 HIS A CA 1
ATOM 583 C C . HIS A 1 81 ? 6.499 -0.099 -7.669 1.00 73.75 81 HIS A C 1
ATOM 585 O O . HIS A 1 81 ? 5.500 0.249 -7.039 1.00 73.75 81 HIS A O 1
ATOM 591 N N . VAL A 1 82 ? 6.967 0.589 -8.713 1.00 84.12 82 VAL A N 1
ATOM 592 C CA . VAL A 1 82 ? 6.486 1.883 -9.227 1.00 84.12 82 VAL A CA 1
ATOM 593 C C . VAL A 1 82 ? 4.973 1.902 -9.455 1.00 84.12 82 VAL A C 1
ATOM 595 O O . VAL A 1 82 ? 4.284 2.863 -9.129 1.00 84.12 82 VAL A O 1
ATOM 598 N N . ALA A 1 83 ? 4.410 0.810 -9.976 1.00 89.31 83 ALA A N 1
ATOM 599 C CA . ALA A 1 83 ? 2.963 0.672 -10.150 1.00 89.31 83 ALA A CA 1
ATOM 600 C C . ALA A 1 83 ? 2.190 0.762 -8.823 1.00 89.31 83 ALA A C 1
ATOM 602 O O . ALA A 1 83 ? 1.099 1.331 -8.773 1.00 89.31 83 ALA A O 1
ATOM 603 N N . SER A 1 84 ? 2.742 0.173 -7.764 1.00 93.56 84 SER A N 1
ATOM 604 C CA . SER A 1 84 ? 2.131 0.153 -6.437 1.00 93.56 84 SER A CA 1
ATOM 605 C C . SER A 1 84 ? 2.209 1.528 -5.772 1.00 93.56 84 SER A C 1
ATOM 607 O O . SER A 1 84 ? 1.266 1.961 -5.112 1.00 93.56 84 SER A O 1
ATOM 609 N N . GLU A 1 85 ? 3.288 2.257 -6.046 1.00 94.12 85 GLU A N 1
ATOM 610 C CA . GLU A 1 85 ? 3.488 3.634 -5.614 1.00 94.12 85 GLU A CA 1
ATOM 611 C C . GLU A 1 85 ? 2.521 4.582 -6.324 1.00 94.12 85 GLU A C 1
ATOM 613 O O . GLU A 1 85 ? 1.791 5.321 -5.669 1.00 94.12 85 GLU A O 1
ATOM 618 N N . ALA A 1 86 ? 2.428 4.489 -7.654 1.00 94.00 86 ALA A N 1
ATOM 619 C CA . ALA A 1 86 ? 1.496 5.278 -8.455 1.00 94.00 86 ALA A CA 1
ATOM 620 C C . ALA A 1 86 ? 0.039 5.079 -8.016 1.00 94.00 86 ALA A C 1
ATOM 622 O O . ALA A 1 86 ? -0.737 6.035 -7.991 1.00 94.00 86 ALA A O 1
ATOM 623 N N . LEU A 1 87 ? -0.334 3.849 -7.643 1.00 95.00 87 LEU A N 1
ATOM 624 C CA . LEU A 1 87 ? -1.645 3.557 -7.070 1.00 95.00 87 LEU A CA 1
ATOM 625 C C . LEU A 1 87 ? -1.888 4.367 -5.788 1.00 95.00 87 LEU A C 1
ATOM 627 O O . LEU A 1 87 ? -2.937 4.995 -5.662 1.00 95.00 87 LEU A O 1
ATOM 631 N N . VAL A 1 88 ? -0.938 4.365 -4.851 1.00 96.12 88 VAL A N 1
ATOM 632 C CA . VAL A 1 88 ? -1.063 5.091 -3.579 1.00 96.12 88 VAL A CA 1
ATOM 633 C C . VAL A 1 88 ? -1.098 6.606 -3.799 1.00 96.12 88 VAL A C 1
ATOM 635 O O . VAL A 1 88 ? -2.000 7.263 -3.277 1.00 96.12 88 VAL A O 1
ATOM 638 N N . ILE A 1 89 ? -0.203 7.148 -4.629 1.00 95.00 89 ILE A N 1
ATOM 639 C CA . ILE A 1 89 ? -0.159 8.586 -4.945 1.00 95.00 89 ILE A CA 1
ATOM 640 C C . ILE A 1 89 ? -1.492 9.037 -5.545 1.00 95.00 89 ILE A C 1
A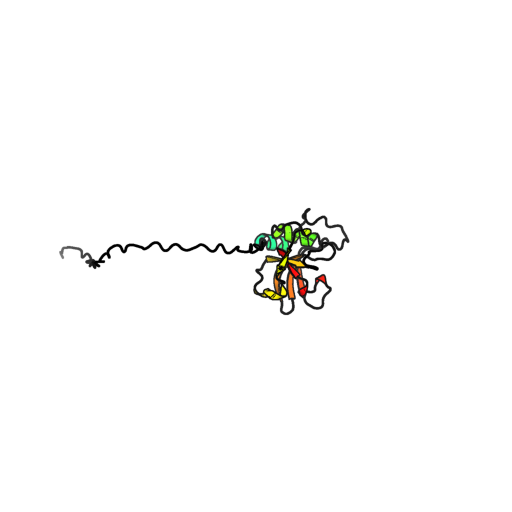TOM 642 O O . ILE A 1 89 ? -2.129 9.955 -5.032 1.00 95.00 89 ILE A O 1
ATOM 646 N N . ASN A 1 90 ? -1.972 8.348 -6.584 1.00 94.38 90 ASN A N 1
ATOM 647 C CA . ASN A 1 90 ? -3.188 8.755 -7.287 1.00 94.38 90 ASN A CA 1
ATOM 648 C C . ASN A 1 90 ? -4.443 8.627 -6.419 1.00 94.38 90 ASN A C 1
ATOM 650 O O . ASN A 1 90 ? -5.363 9.433 -6.542 1.00 94.38 90 ASN A O 1
ATOM 654 N N . MET A 1 91 ? -4.527 7.590 -5.581 1.00 95.00 91 MET A N 1
ATOM 655 C CA . MET A 1 91 ? -5.745 7.325 -4.811 1.00 95.00 91 MET A CA 1
ATOM 656 C C . MET A 1 91 ? -5.822 8.121 -3.520 1.00 95.00 91 MET A C 1
ATOM 658 O O . MET A 1 91 ? -6.929 8.450 -3.091 1.00 95.00 91 MET A O 1
ATOM 662 N N . CYS A 1 92 ? -4.677 8.397 -2.903 1.00 95.31 92 CYS A N 1
ATOM 663 C CA . CYS A 1 92 ? -4.585 8.967 -1.563 1.00 95.31 92 CYS A CA 1
ATOM 664 C C . CYS A 1 92 ? -3.954 10.360 -1.556 1.00 95.31 92 CYS A C 1
ATOM 666 O O . CYS A 1 92 ? -3.815 10.951 -0.488 1.00 95.31 92 CYS A O 1
ATOM 668 N N . ASN A 1 93 ? -3.617 10.892 -2.739 1.00 93.38 93 ASN A N 1
ATOM 669 C CA . ASN A 1 93 ? -3.021 12.211 -2.921 1.00 93.38 93 ASN A CA 1
ATOM 670 C C . ASN A 1 93 ? -1.785 12.399 -2.024 1.00 93.38 93 ASN A C 1
ATOM 672 O O . ASN A 1 93 ? -1.652 13.409 -1.328 1.00 93.38 93 ASN A O 1
ATOM 676 N N . THR A 1 94 ? -0.934 11.368 -1.985 1.00 92.44 94 THR A N 1
ATOM 677 C CA . THR A 1 94 ? 0.311 11.380 -1.212 1.00 92.44 94 THR A CA 1
ATOM 678 C C . THR A 1 94 ? 1.414 12.118 -1.963 1.00 92.44 94 THR A C 1
ATOM 680 O O . THR A 1 94 ? 1.296 12.388 -3.155 1.00 92.44 94 THR A O 1
ATOM 683 N N . LEU A 1 95 ? 2.496 12.451 -1.255 1.00 92.88 95 LEU A N 1
ATOM 684 C CA . LEU A 1 95 ? 3.740 12.895 -1.888 1.00 92.88 95 LEU A CA 1
ATOM 685 C C . LEU A 1 95 ? 4.388 11.749 -2.683 1.00 92.88 95 LEU A C 1
ATOM 687 O O . LEU A 1 95 ? 3.986 10.592 -2.577 1.00 92.88 95 LEU A O 1
ATOM 691 N N . GLU A 1 96 ? 5.457 12.049 -3.409 1.00 91.81 96 GLU A N 1
ATOM 692 C CA . GLU A 1 96 ? 6.325 11.036 -4.010 1.00 91.81 96 GLU A CA 1
ATOM 693 C C . GLU A 1 96 ? 6.949 10.082 -2.961 1.00 91.81 96 GLU A C 1
ATOM 695 O O . GLU A 1 96 ? 7.186 10.487 -1.814 1.00 91.81 96 GLU A O 1
ATOM 700 N N . PRO A 1 97 ? 7.264 8.821 -3.320 1.00 91.56 97 PRO A N 1
ATOM 701 C CA . PRO A 1 97 ? 7.530 7.763 -2.340 1.00 91.56 97 PRO A CA 1
ATOM 702 C C . PRO A 1 97 ? 8.729 8.014 -1.426 1.00 91.56 97 PRO A C 1
ATOM 704 O O . PRO A 1 97 ? 8.738 7.599 -0.270 1.00 91.56 97 PRO A O 1
ATOM 707 N N . HIS A 1 98 ? 9.743 8.733 -1.907 1.00 90.19 98 HIS A N 1
ATOM 708 C CA . HIS A 1 98 ? 10.923 9.050 -1.103 1.00 90.19 98 HIS A CA 1
ATOM 709 C C . HIS A 1 98 ? 10.648 10.063 0.024 1.00 90.19 98 HIS A C 1
ATOM 711 O O . HIS A 1 98 ? 11.477 10.211 0.922 1.00 90.19 98 HIS A O 1
ATOM 717 N N . ASN A 1 99 ? 9.500 10.749 -0.018 1.00 92.31 99 ASN A N 1
ATOM 718 C CA . ASN A 1 99 ? 9.043 11.680 1.013 1.00 92.31 99 ASN A CA 1
ATOM 719 C C . ASN A 1 99 ? 8.050 11.047 1.997 1.00 92.31 99 ASN A C 1
ATOM 721 O O . ASN A 1 99 ? 7.648 11.709 2.957 1.00 92.31 99 ASN A O 1
ATOM 725 N N . TRP A 1 100 ? 7.657 9.789 1.784 1.00 94.00 100 TRP A N 1
ATOM 726 C CA . TRP A 1 100 ? 6.786 9.069 2.706 1.00 94.00 100 TRP A CA 1
ATOM 727 C C . TRP A 1 100 ? 7.470 8.822 4.039 1.00 94.00 100 TRP A C 1
ATOM 729 O O . TRP A 1 100 ? 8.635 8.419 4.107 1.00 94.00 100 TRP A O 1
ATOM 739 N N . LYS A 1 101 ? 6.711 9.022 5.111 1.00 94.50 101 LYS A N 1
ATOM 740 C CA . LYS A 1 101 ? 7.153 8.764 6.473 1.00 94.50 101 LYS A CA 1
ATOM 741 C C . LYS A 1 101 ? 6.506 7.503 7.002 1.00 94.50 101 LYS A C 1
ATOM 743 O O . LYS A 1 101 ? 5.328 7.234 6.766 1.00 94.50 101 LYS A O 1
ATOM 748 N N . GLU A 1 102 ? 7.294 6.766 7.771 1.00 94.88 102 GLU A N 1
ATOM 749 C CA . GLU A 1 102 ? 6.802 5.615 8.504 1.00 94.88 102 GLU A CA 1
ATOM 750 C C . GLU A 1 102 ? 5.835 6.066 9.610 1.00 94.88 102 GLU A C 1
ATOM 752 O O . GLU A 1 102 ? 6.199 6.826 10.510 1.00 94.88 102 GLU A O 1
ATOM 757 N N . GLY A 1 103 ? 4.585 5.615 9.521 1.00 94.69 103 GLY A N 1
ATOM 758 C CA . GLY A 1 103 ? 3.572 5.760 10.559 1.00 94.69 103 GLY A CA 1
ATOM 759 C C . GLY A 1 103 ? 3.521 4.564 11.508 1.00 94.69 103 GLY A C 1
ATOM 760 O O . GLY A 1 103 ? 4.507 3.875 11.754 1.00 94.69 103 GLY A O 1
ATOM 761 N N . GLN A 1 104 ? 2.338 4.300 12.064 1.00 95.44 104 GLN A N 1
ATOM 762 C CA . GLN A 1 104 ? 2.139 3.130 12.921 1.00 95.44 104 GLN A CA 1
ATOM 763 C C . GLN A 1 104 ? 2.183 1.837 12.096 1.00 95.44 104 GLN A C 1
ATOM 765 O O . GLN A 1 104 ? 1.629 1.777 10.997 1.00 95.44 104 GLN A O 1
ATOM 770 N N . HIS A 1 105 ? 2.796 0.789 12.650 1.00 95.00 105 HIS A N 1
ATOM 771 C CA . HIS A 1 105 ? 2.784 -0.542 12.043 1.00 95.00 105 HIS A CA 1
ATOM 772 C C . HIS A 1 105 ? 1.358 -1.073 11.897 1.00 95.00 105 HIS A C 1
ATOM 774 O O . HIS A 1 105 ? 0.604 -1.111 12.866 1.00 95.00 105 HIS A O 1
ATOM 780 N N . VAL A 1 106 ? 1.006 -1.573 10.713 1.00 95.75 106 VAL A N 1
ATOM 781 C CA . VAL A 1 106 ? -0.357 -2.055 10.425 1.00 95.75 106 VAL A CA 1
ATOM 782 C C . VAL A 1 106 ? -0.764 -3.148 11.410 1.00 95.75 106 VAL A C 1
ATOM 784 O O . VAL A 1 106 ? -1.848 -3.100 11.980 1.00 95.75 106 VAL A O 1
ATOM 787 N N . MET A 1 107 ? 0.129 -4.100 11.684 1.00 95.25 107 MET A N 1
ATOM 788 C CA . MET A 1 107 ? -0.170 -5.233 12.563 1.00 95.25 107 MET A CA 1
ATOM 789 C C . MET A 1 107 ? -0.327 -4.871 14.041 1.00 95.25 107 MET A C 1
ATOM 791 O O . MET A 1 107 ? -0.934 -5.647 14.774 1.00 95.25 107 MET A O 1
ATOM 795 N N . SER A 1 108 ? 0.194 -3.730 14.505 1.00 94.94 108 SER A N 1
ATOM 796 C CA . SER A 1 108 ? 0.035 -3.329 15.911 1.00 94.94 108 SER A CA 1
ATOM 797 C C . SER A 1 108 ? -1.315 -2.669 16.186 1.00 94.94 108 SER A C 1
ATOM 799 O O . SER A 1 108 ? -1.769 -2.666 17.328 1.00 94.94 108 SER A O 1
ATOM 801 N N . VAL A 1 109 ? -1.960 -2.131 15.148 1.00 94.75 109 VAL A N 1
ATOM 802 C CA . VAL A 1 109 ? -3.206 -1.360 15.255 1.00 94.75 109 VAL A CA 1
ATOM 803 C C . VAL A 1 109 ? -4.280 -1.820 14.270 1.00 94.75 109 VAL A C 1
ATOM 805 O O . VAL A 1 109 ? -5.234 -1.082 14.036 1.00 94.75 109 VAL A O 1
ATOM 808 N N . CYS A 1 110 ? -4.144 -3.021 13.701 1.00 95.06 110 CYS A N 1
ATOM 809 C CA . CYS A 1 110 ? -4.870 -3.453 12.504 1.00 95.06 110 CYS A CA 1
ATOM 810 C C . CYS A 1 110 ? -6.378 -3.171 12.578 1.00 95.06 110 CYS A C 1
ATOM 812 O O . CYS A 1 110 ? -6.921 -2.508 11.696 1.00 95.06 110 CYS A O 1
ATOM 814 N N . ASP A 1 111 ? -7.042 -3.594 13.658 1.00 95.31 111 ASP A N 1
ATOM 815 C CA . ASP A 1 111 ? -8.498 -3.450 13.820 1.00 95.31 111 ASP A CA 1
ATOM 816 C C . ASP A 1 111 ? -8.979 -1.991 13.885 1.00 95.31 111 ASP A C 1
ATOM 818 O O . ASP A 1 111 ? -10.163 -1.711 13.700 1.00 95.31 111 ASP A O 1
ATOM 822 N N . SER A 1 112 ? -8.066 -1.057 14.150 1.00 95.19 112 SER A N 1
ATOM 823 C CA . SER A 1 112 ? -8.329 0.382 14.192 1.00 95.19 112 SER A CA 1
ATOM 824 C C . SER A 1 112 ? -7.854 1.135 12.949 1.00 95.19 112 SER A C 1
ATOM 826 O O . SER A 1 112 ? -8.169 2.316 12.815 1.00 95.19 112 SER A O 1
ATOM 828 N N . VAL A 1 113 ? -7.134 0.476 12.030 1.00 94.19 113 VAL A N 1
ATOM 829 C CA . VAL A 1 113 ? -6.731 1.087 10.759 1.00 94.19 113 VAL A CA 1
ATOM 830 C C . VAL A 1 113 ? -7.988 1.325 9.918 1.00 94.19 113 VAL A C 1
ATOM 832 O O . VAL A 1 113 ? -8.713 0.371 9.612 1.00 94.19 113 VAL A O 1
ATOM 835 N N . PRO A 1 114 ? -8.285 2.574 9.520 1.00 94.44 114 PRO A N 1
ATOM 836 C CA . PRO A 1 114 ? -9.402 2.839 8.631 1.00 94.44 114 PRO A CA 1
ATOM 837 C C . PRO A 1 114 ? -9.257 2.071 7.315 1.00 94.44 114 PRO A C 1
ATOM 839 O O . PRO A 1 114 ? -8.174 1.925 6.753 1.00 94.44 114 PRO A O 1
ATOM 842 N N . LEU A 1 115 ? -10.374 1.586 6.775 1.00 94.25 115 LEU A N 1
ATOM 843 C CA . LEU A 1 115 ? -10.364 1.060 5.413 1.00 94.25 115 LEU A CA 1
ATOM 844 C C .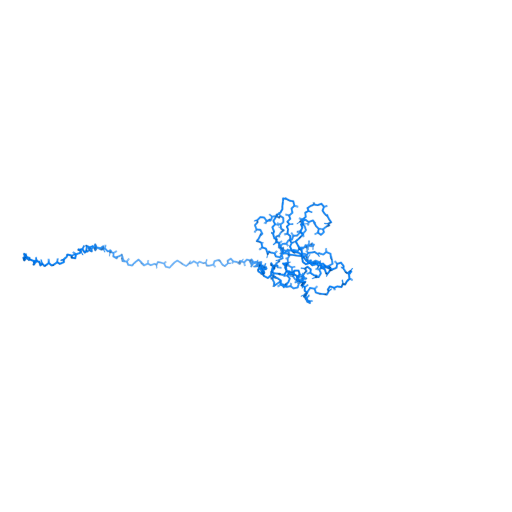 LEU A 1 115 ? -9.944 2.164 4.443 1.00 94.25 115 LEU A C 1
ATOM 846 O O . LEU A 1 115 ? -10.414 3.299 4.558 1.00 94.25 115 LEU A O 1
ATOM 850 N N . TYR A 1 116 ? -9.180 1.779 3.427 1.00 94.94 116 TYR A N 1
ATOM 851 C CA . TYR A 1 116 ? -8.616 2.669 2.420 1.00 94.94 116 TYR A CA 1
ATOM 852 C C . TYR A 1 116 ? -7.533 3.611 2.965 1.00 94.94 116 TYR A C 1
ATOM 854 O O . TYR A 1 116 ? -7.432 4.760 2.544 1.00 94.94 116 TYR A O 1
ATOM 862 N N . THR A 1 117 ? -6.717 3.112 3.891 1.00 96.44 117 THR A N 1
ATOM 863 C CA . THR A 1 117 ? -5.497 3.778 4.366 1.00 96.44 117 THR A CA 1
ATOM 864 C C . THR A 1 117 ? -4.295 3.344 3.521 1.00 96.44 117 THR A C 1
ATOM 866 O O . THR A 1 117 ? -4.156 2.146 3.254 1.00 96.44 117 THR A O 1
ATOM 869 N N . PRO A 1 118 ? -3.416 4.265 3.091 1.00 97.38 118 PRO A N 1
ATOM 870 C CA . PRO A 1 118 ? -2.204 3.889 2.382 1.00 97.38 118 PRO A CA 1
ATOM 871 C C . PRO A 1 118 ? -1.208 3.226 3.332 1.00 97.38 118 PRO A C 1
ATOM 873 O O . PRO A 1 118 ? -0.962 3.697 4.444 1.00 97.38 118 PRO A O 1
ATOM 876 N N . VAL A 1 119 ? -0.635 2.117 2.883 1.00 97.06 119 VAL A N 1
ATOM 877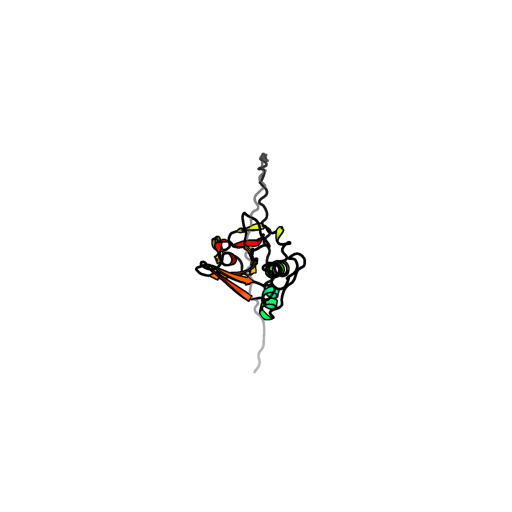 C CA . VAL A 1 119 ? 0.342 1.325 3.631 1.00 97.06 119 VAL A CA 1
ATOM 878 C C . VAL A 1 119 ? 1.518 0.996 2.730 1.00 97.06 119 VAL A C 1
ATOM 880 O O . VAL A 1 119 ? 1.351 0.797 1.527 1.00 97.06 119 VAL A O 1
ATOM 883 N N . ALA A 1 120 ? 2.709 0.926 3.307 1.00 95.88 120 ALA A N 1
ATOM 884 C CA . ALA A 1 120 ? 3.908 0.557 2.575 1.00 95.88 120 ALA A CA 1
ATOM 885 C C . ALA A 1 120 ? 4.901 -0.166 3.477 1.00 95.88 120 ALA A C 1
ATOM 887 O O . ALA A 1 120 ? 4.810 -0.099 4.705 1.00 95.88 120 ALA A O 1
ATOM 888 N N . THR A 1 121 ? 5.854 -0.857 2.862 1.00 94.00 121 THR A N 1
ATOM 889 C CA . THR A 1 121 ? 6.999 -1.404 3.584 1.00 94.00 121 THR A CA 1
ATOM 890 C C . THR A 1 121 ? 8.006 -0.311 3.914 1.00 94.00 121 THR A C 1
ATOM 892 O O . THR A 1 121 ? 8.417 0.424 3.014 1.00 94.00 121 THR A O 1
ATOM 895 N N . PHE A 1 122 ? 8.477 -0.264 5.154 1.00 91.81 122 PHE A N 1
ATOM 896 C CA . PHE A 1 122 ? 9.547 0.641 5.569 1.00 91.81 122 PHE A CA 1
ATOM 897 C C . PHE A 1 122 ? 10.751 -0.151 6.085 1.00 91.81 122 PHE A C 1
ATOM 899 O O . PHE A 1 122 ? 10.609 -1.181 6.743 1.00 91.81 122 PHE A O 1
ATOM 906 N N . PHE A 1 123 ? 11.948 0.337 5.766 1.00 86.19 123 PHE A N 1
ATOM 907 C CA . PHE A 1 123 ? 13.228 -0.190 6.223 1.00 86.19 123 PHE A CA 1
ATOM 908 C C . PHE A 1 123 ? 13.987 0.940 6.914 1.00 86.19 123 PHE A C 1
ATOM 910 O O . PHE A 1 123 ? 14.240 1.978 6.302 1.00 86.19 123 PHE A O 1
ATOM 917 N N . ASP A 1 124 ? 14.322 0.757 8.191 1.00 86.12 124 ASP A N 1
ATOM 918 C CA . ASP A 1 124 ? 15.002 1.768 9.012 1.00 86.12 124 ASP A CA 1
ATOM 919 C C . ASP A 1 124 ? 14.335 3.162 8.940 1.00 86.12 124 ASP A C 1
ATOM 921 O O . ASP A 1 124 ? 15.003 4.190 8.789 1.00 86.12 124 ASP A O 1
ATOM 925 N N . GLY A 1 125 ? 12.998 3.210 9.010 1.00 85.88 125 GLY A N 1
ATOM 926 C CA . GLY A 1 125 ? 12.237 4.463 8.967 1.00 85.88 125 GLY A CA 1
ATOM 927 C C . GLY A 1 125 ? 12.022 5.052 7.575 1.00 85.88 125 GLY A C 1
ATOM 928 O O . GLY A 1 125 ? 11.475 6.149 7.464 1.00 85.88 125 GLY A O 1
ATOM 929 N N . LYS A 1 126 ? 12.476 4.377 6.512 1.00 88.69 126 LYS A N 1
ATOM 930 C CA . LYS A 1 126 ? 12.445 4.902 5.143 1.00 88.69 126 LYS A CA 1
ATOM 931 C C . LYS A 1 126 ? 11.800 3.931 4.175 1.00 88.69 126 LYS A C 1
ATOM 933 O O . LYS A 1 126 ? 12.006 2.721 4.241 1.00 88.69 126 LYS A O 1
ATOM 938 N N . TYR A 1 127 ? 11.052 4.484 3.234 1.00 89.88 127 TYR A N 1
ATOM 939 C CA . TYR A 1 127 ? 10.586 3.726 2.090 1.00 89.88 127 TYR A CA 1
ATOM 940 C C . TYR A 1 127 ? 11.737 3.531 1.086 1.00 89.88 127 TYR A C 1
ATOM 942 O O . TYR A 1 127 ? 12.524 4.449 0.844 1.00 89.88 127 TYR A O 1
ATOM 950 N N . SER A 1 128 ? 11.840 2.334 0.503 1.00 83.62 128 SER A N 1
ATOM 951 C CA . SER A 1 128 ? 12.790 2.016 -0.570 1.00 83.62 128 SER A CA 1
ATOM 952 C C . SER A 1 128 ? 12.017 1.580 -1.806 1.00 83.62 128 SER A C 1
ATOM 954 O O . SER A 1 128 ? 11.368 0.538 -1.779 1.00 83.62 128 SER A O 1
ATOM 956 N N . SER A 1 129 ? 12.133 2.323 -2.907 1.00 74.69 129 SER A N 1
ATOM 957 C CA . SER A 1 129 ? 11.570 1.906 -4.200 1.00 74.69 129 SER A CA 1
ATOM 958 C C . SER A 1 129 ? 12.252 0.644 -4.746 1.00 74.69 129 SER A C 1
ATOM 960 O O . SER A 1 129 ? 11.646 -0.150 -5.467 1.00 74.69 129 SER A O 1
ATOM 962 N N . GLN A 1 130 ? 13.500 0.397 -4.332 1.00 72.75 130 GLN A N 1
ATOM 963 C CA . GLN A 1 130 ? 14.227 -0.836 -4.616 1.00 72.75 130 GLN A CA 1
ATOM 964 C C . GLN A 1 130 ? 13.838 -1.902 -3.587 1.00 72.75 130 GLN A C 1
ATOM 966 O O . GLN A 1 130 ? 14.490 -2.063 -2.553 1.00 72.75 130 GLN A O 1
ATOM 971 N N . GLY A 1 131 ? 12.749 -2.616 -3.867 1.00 75.31 131 GLY A N 1
ATOM 972 C CA . GLY A 1 131 ? 12.309 -3.772 -3.082 1.00 75.31 131 GLY A CA 1
ATOM 973 C C . GLY A 1 131 ? 11.351 -3.472 -1.930 1.00 75.31 131 GLY A C 1
ATOM 974 O O . GLY A 1 131 ? 11.199 -4.328 -1.061 1.00 75.31 131 GLY A O 1
ATOM 975 N N . GLY A 1 132 ? 10.722 -2.295 -1.910 1.00 86.56 132 GLY A N 1
ATOM 976 C CA . GLY A 1 132 ? 9.564 -2.002 -1.067 1.00 86.56 132 GLY A CA 1
ATOM 977 C C . GLY A 1 132 ? 8.247 -2.176 -1.821 1.00 86.56 132 GLY A C 1
ATOM 978 O O . GLY A 1 132 ? 8.229 -2.122 -3.038 1.00 86.56 132 GLY A O 1
ATOM 979 N N . LEU A 1 133 ? 7.140 -2.405 -1.120 1.00 92.00 133 LEU A N 1
ATOM 980 C CA . LEU A 1 133 ? 5.812 -2.546 -1.720 1.00 92.00 133 LEU A CA 1
ATOM 981 C C . LEU A 1 133 ? 4.833 -1.601 -1.032 1.00 92.00 133 LEU A C 1
ATOM 983 O O . LEU A 1 133 ? 4.852 -1.473 0.193 1.00 92.00 133 LEU A O 1
ATOM 987 N N . ALA A 1 134 ? 3.967 -0.966 -1.818 1.00 94.81 134 ALA A N 1
ATOM 988 C CA . ALA A 1 134 ? 2.943 -0.055 -1.330 1.00 94.81 134 ALA A CA 1
ATOM 989 C C . ALA A 1 134 ? 1.542 -0.513 -1.746 1.00 94.81 134 ALA A C 1
ATOM 991 O O . ALA A 1 134 ? 1.362 -1.313 -2.665 1.00 94.81 134 ALA A O 1
ATOM 992 N N . GLY A 1 135 ? 0.519 -0.026 -1.059 1.00 96.00 135 GLY A N 1
ATOM 993 C CA . GLY A 1 135 ? -0.857 -0.339 -1.400 1.00 96.00 135 GLY A CA 1
ATOM 994 C C . GLY A 1 135 ? -1.863 0.337 -0.493 1.00 96.00 135 GLY A C 1
ATOM 995 O O . GLY A 1 135 ? -1.544 1.221 0.297 1.00 96.00 135 GLY A O 1
ATOM 996 N N . ILE A 1 136 ? -3.111 -0.096 -0.627 1.00 97.56 136 ILE A N 1
ATOM 997 C CA . ILE A 1 136 ? -4.244 0.473 0.098 1.00 97.56 136 ILE A CA 1
ATOM 998 C C . ILE A 1 136 ? -4.847 -0.611 0.982 1.00 97.56 136 ILE A C 1
ATOM 1000 O O . ILE A 1 136 ? -5.344 -1.621 0.482 1.00 97.56 136 ILE A O 1
ATOM 1004 N N . PHE A 1 137 ? -4.812 -0.408 2.293 1.00 97.38 137 PHE A N 1
ATOM 1005 C CA . PHE A 1 137 ? -5.363 -1.325 3.282 1.00 97.38 137 PHE A CA 1
ATOM 1006 C C . PHE A 1 137 ? -6.878 -1.493 3.114 1.00 97.38 137 PHE A C 1
ATOM 1008 O O . PHE A 1 137 ? -7.616 -0.513 2.991 1.00 97.38 137 PHE A O 1
ATOM 1015 N N . VAL A 1 138 ? -7.359 -2.739 3.144 1.00 96.69 138 VAL A N 1
ATOM 1016 C CA . VAL A 1 138 ? -8.793 -3.065 3.017 1.00 96.69 138 VAL A CA 1
ATOM 1017 C C . VAL A 1 138 ? -9.300 -4.074 4.050 1.00 96.69 138 VAL A C 1
ATOM 1019 O O . VAL A 1 138 ? -10.439 -4.531 3.951 1.00 96.69 138 VAL A O 1
ATOM 1022 N N . GLY A 1 139 ? -8.494 -4.410 5.056 1.00 96.44 139 GLY A N 1
ATOM 1023 C CA . GLY A 1 139 ? -8.965 -5.146 6.227 1.00 96.44 139 GLY A CA 1
ATOM 1024 C C . GLY A 1 139 ? -7.929 -6.075 6.843 1.00 96.44 139 GLY A C 1
ATOM 1025 O O . GLY A 1 139 ? -6.932 -6.425 6.218 1.00 96.44 139 GLY A O 1
ATOM 1026 N N . CYS A 1 140 ? -8.206 -6.509 8.066 1.00 96.62 140 CYS A N 1
ATOM 1027 C CA . CYS A 1 140 ? -7.348 -7.412 8.826 1.00 96.62 140 CYS A CA 1
ATOM 1028 C C . CYS A 1 140 ? -7.613 -8.884 8.524 1.00 96.62 140 CYS A C 1
ATOM 1030 O O . CYS A 1 140 ? -8.689 -9.282 8.068 1.00 96.62 140 CYS A O 1
ATOM 1032 N N . LEU A 1 141 ? -6.600 -9.689 8.810 1.00 94.88 141 LEU A N 1
ATOM 1033 C CA . LEU A 1 141 ? -6.631 -11.141 8.872 1.00 94.88 141 LEU A CA 1
ATOM 1034 C C . LEU A 1 141 ? -6.041 -11.568 10.222 1.00 94.88 141 LEU A C 1
ATOM 1036 O O . LEU A 1 141 ? -5.291 -10.820 10.838 1.00 94.88 141 LEU A O 1
ATOM 1040 N N . GLU A 1 142 ? -6.321 -12.795 10.658 1.00 90.19 142 GLU A N 1
ATOM 1041 C CA . GLU A 1 142 ? -5.786 -13.331 11.921 1.00 90.19 142 GLU A CA 1
ATOM 1042 C C . GLU A 1 142 ? -4.246 -13.291 11.981 1.00 90.19 142 GLU A C 1
ATOM 1044 O O . GLU A 1 142 ? -3.657 -13.031 13.025 1.00 90.19 142 GLU A O 1
ATOM 1049 N N . ASN A 1 143 ? -3.587 -13.506 10.841 1.00 90.00 143 ASN A N 1
ATOM 1050 C CA . ASN A 1 143 ? -2.132 -13.548 10.706 1.00 90.00 143 ASN A CA 1
ATOM 1051 C C . ASN A 1 143 ? -1.594 -12.507 9.710 1.00 90.00 143 ASN A C 1
ATOM 1053 O O . ASN A 1 143 ? -0.555 -12.733 9.083 1.00 90.00 143 ASN A O 1
ATOM 1057 N N . GLY A 1 144 ? -2.312 -11.399 9.506 1.00 94.69 144 GLY A N 1
ATOM 1058 C CA . GLY A 1 144 ? -1.936 -10.443 8.476 1.00 94.69 144 GLY A CA 1
ATOM 1059 C C . GLY A 1 144 ? -2.996 -9.406 8.140 1.00 94.69 144 GLY A C 1
ATOM 1060 O O . GLY A 1 144 ? -3.839 -9.055 8.959 1.00 94.69 144 GLY A O 1
ATOM 1061 N N . PHE A 1 145 ? -2.985 -8.942 6.895 1.00 96.75 145 PHE A N 1
ATOM 1062 C CA . PHE A 1 145 ? -3.985 -8.011 6.382 1.00 96.75 145 PHE A CA 1
ATOM 1063 C C . PHE A 1 145 ? -4.175 -8.158 4.870 1.00 96.75 145 PHE A C 1
ATOM 1065 O O . PHE A 1 145 ? -3.433 -8.857 4.178 1.00 96.75 145 PHE A O 1
ATOM 1072 N N . LYS A 1 146 ? -5.209 -7.505 4.351 1.00 96.56 146 LYS A N 1
ATOM 1073 C CA . LYS A 1 146 ? -5.517 -7.408 2.928 1.00 96.56 146 LYS A CA 1
ATOM 1074 C C . LYS A 1 146 ? -5.181 -6.013 2.437 1.00 96.56 146 LYS A C 1
ATOM 1076 O O . LYS A 1 146 ? -5.543 -5.025 3.081 1.00 96.56 146 LYS A O 1
ATOM 1081 N N . MET A 1 147 ? -4.574 -5.931 1.262 1.00 96.31 147 MET A N 1
ATOM 1082 C CA . MET A 1 147 ? -4.357 -4.655 0.591 1.00 96.31 147 MET A CA 1
ATOM 1083 C C . MET A 1 147 ? -4.622 -4.745 -0.903 1.00 96.31 147 MET A C 1
ATOM 1085 O O . MET A 1 147 ? -4.432 -5.792 -1.521 1.00 96.31 147 MET A O 1
ATOM 1089 N N . ILE A 1 148 ? -5.058 -3.628 -1.471 1.00 96.00 148 ILE A N 1
ATOM 1090 C CA . ILE A 1 148 ? -5.112 -3.417 -2.912 1.00 96.00 148 ILE A CA 1
ATOM 1091 C C . ILE A 1 148 ? -3.717 -3.002 -3.371 1.00 96.00 148 ILE A C 1
ATOM 1093 O O . ILE A 1 148 ? -3.126 -2.083 -2.804 1.00 96.00 148 ILE A O 1
ATOM 1097 N N . VAL A 1 149 ? -3.214 -3.668 -4.402 1.00 94.12 149 VAL A N 1
ATOM 1098 C CA . VAL A 1 149 ? -1.880 -3.452 -4.959 1.00 94.12 149 VAL A CA 1
ATOM 1099 C C . VAL A 1 149 ? -1.932 -3.460 -6.481 1.00 94.12 149 VAL A C 1
ATOM 1101 O O . VAL A 1 149 ? -2.826 -4.059 -7.086 1.00 94.12 149 VAL A O 1
ATOM 1104 N N . GLN A 1 150 ? -0.939 -2.833 -7.101 1.00 91.00 150 GLN A N 1
ATOM 1105 C CA . GLN A 1 150 ? -0.677 -2.946 -8.527 1.00 91.00 150 GLN A CA 1
ATOM 1106 C C . GLN A 1 150 ? 0.786 -3.322 -8.764 1.00 91.00 150 GLN A C 1
ATOM 1108 O O . GLN A 1 150 ? 1.687 -2.731 -8.179 1.00 91.00 150 GLN A O 1
ATOM 1113 N N . GLU A 1 151 ? 1.020 -4.265 -9.671 1.00 85.88 151 GLU A N 1
ATOM 1114 C CA . GLU A 1 151 ? 2.346 -4.549 -10.230 1.00 85.88 151 GLU A CA 1
ATOM 1115 C C . GLU A 1 151 ? 2.388 -4.046 -11.678 1.00 85.88 151 GLU A C 1
ATOM 1117 O O . GLU A 1 151 ? 1.355 -4.022 -12.345 1.00 85.88 151 GLU A O 1
ATOM 1122 N N . CYS A 1 152 ? 3.560 -3.672 -12.197 1.00 84.31 152 CYS A N 1
ATOM 1123 C CA . CYS A 1 152 ? 3.680 -3.091 -13.543 1.00 84.31 152 CYS A CA 1
ATOM 1124 C C . CYS A 1 152 ? 3.044 -3.972 -14.638 1.00 84.31 152 CYS A C 1
ATOM 1126 O O . CYS A 1 152 ? 2.266 -3.501 -15.479 1.00 84.31 152 CYS A O 1
ATOM 1128 N N . ASP A 1 153 ? 3.267 -5.283 -14.555 1.00 82.31 153 ASP A N 1
ATOM 1129 C CA . ASP A 1 153 ? 2.779 -6.249 -15.541 1.00 82.31 153 ASP A CA 1
ATOM 1130 C C . ASP A 1 153 ? 1.427 -6.882 -15.169 1.00 82.31 153 ASP A C 1
ATOM 1132 O O . ASP A 1 153 ? 0.904 -7.705 -15.921 1.00 82.31 153 ASP A O 1
ATOM 1136 N N . ARG A 1 154 ? 0.798 -6.473 -14.057 1.00 82.50 154 ARG A N 1
ATOM 1137 C CA . ARG A 1 154 ? -0.493 -7.022 -13.607 1.00 82.50 154 ARG A CA 1
ATOM 1138 C C . ARG A 1 154 ? -1.560 -5.948 -13.463 1.00 82.50 154 ARG A C 1
ATOM 1140 O O . ARG A 1 154 ? -1.283 -4.756 -13.389 1.00 82.50 154 ARG A O 1
ATOM 1147 N N . ASN A 1 155 ? -2.811 -6.387 -13.448 1.00 85.94 155 ASN A N 1
ATOM 1148 C CA . ASN A 1 155 ? -3.915 -5.513 -13.076 1.00 85.94 155 ASN A CA 1
ATOM 1149 C C . ASN A 1 155 ? -3.893 -5.260 -11.569 1.00 85.94 155 ASN A C 1
ATOM 1151 O O . ASN A 1 155 ? -3.266 -5.996 -10.803 1.00 85.94 155 ASN A O 1
ATOM 1155 N N . ILE A 1 156 ? -4.620 -4.228 -11.157 1.00 91.38 156 ILE A N 1
ATOM 1156 C CA . ILE A 1 156 ? -4.889 -3.971 -9.747 1.00 91.38 156 ILE A CA 1
ATOM 1157 C C . ILE A 1 156 ? -5.607 -5.183 -9.156 1.00 91.38 156 ILE A C 1
ATOM 1159 O O . ILE A 1 156 ? -6.576 -5.681 -9.731 1.00 91.38 156 ILE A O 1
ATOM 1163 N N . THR A 1 157 ? -5.134 -5.663 -8.010 1.00 92.38 157 THR A N 1
ATOM 1164 C CA . THR A 1 157 ? -5.713 -6.819 -7.317 1.00 92.38 157 THR A CA 1
ATOM 1165 C C . THR A 1 157 ? -5.704 -6.613 -5.811 1.00 92.38 157 THR A C 1
ATOM 1167 O O . THR A 1 157 ? -4.976 -5.772 -5.289 1.00 92.38 157 THR A O 1
ATOM 1170 N N . VAL A 1 158 ? -6.523 -7.393 -5.106 1.00 94.25 158 VAL A N 1
ATOM 1171 C CA . VAL A 1 158 ? -6.416 -7.535 -3.653 1.00 94.25 158 VAL A CA 1
ATOM 1172 C C . VAL A 1 158 ? -5.488 -8.707 -3.363 1.00 94.25 158 VAL A C 1
ATOM 1174 O O . VAL A 1 158 ? -5.735 -9.815 -3.841 1.00 94.25 158 VAL A O 1
ATOM 1177 N N . ILE A 1 159 ? -4.457 -8.473 -2.559 1.00 93.25 159 ILE A N 1
ATOM 1178 C CA . ILE A 1 159 ? -3.552 -9.512 -2.066 1.00 93.25 159 ILE A CA 1
ATOM 1179 C C . ILE A 1 159 ? -3.668 -9.654 -0.551 1.00 93.25 159 ILE A C 1
ATOM 1181 O O . ILE A 1 159 ? -4.138 -8.754 0.149 1.00 93.25 159 ILE A O 1
ATOM 1185 N N . HIS A 1 160 ? -3.252 -10.814 -0.050 1.00 94.31 160 HIS A N 1
ATOM 1186 C CA . HIS A 1 160 ? -3.149 -11.090 1.377 1.00 94.31 160 HIS A CA 1
ATOM 1187 C C . HIS A 1 160 ? -1.677 -11.023 1.782 1.00 94.31 160 HIS A C 1
ATOM 1189 O O . HIS A 1 160 ? -0.856 -11.762 1.241 1.00 94.31 160 HIS A O 1
ATOM 1195 N N . ILE A 1 161 ? -1.362 -10.158 2.738 1.00 93.62 161 ILE A N 1
ATOM 1196 C CA . ILE A 1 161 ? -0.048 -10.074 3.366 1.00 93.62 161 ILE A CA 1
ATOM 1197 C C . ILE A 1 161 ? -0.128 -10.903 4.642 1.00 93.62 161 ILE A C 1
ATOM 1199 O O . ILE A 1 161 ? -0.824 -10.516 5.576 1.00 93.62 161 ILE A O 1
ATOM 1203 N N . THR A 1 162 ? 0.527 -12.062 4.669 1.00 91.31 162 THR A N 1
ATOM 1204 C CA . THR A 1 162 ? 0.443 -13.020 5.781 1.00 91.31 162 THR A CA 1
ATOM 1205 C C . THR A 1 162 ? 1.812 -13.555 6.151 1.00 91.31 162 THR A C 1
ATOM 1207 O O . THR A 1 162 ? 2.647 -13.808 5.281 1.00 91.31 162 THR A O 1
ATOM 1210 N N . THR A 1 163 ? 2.017 -13.824 7.437 1.00 79.06 163 THR A N 1
ATOM 1211 C CA . THR A 1 163 ? 3.261 -14.410 7.947 1.00 79.06 163 THR A CA 1
ATOM 1212 C C . THR A 1 163 ? 3.599 -15.727 7.234 1.00 79.06 163 THR A C 1
ATOM 1214 O O . THR A 1 163 ? 2.732 -16.581 7.056 1.00 79.06 163 THR A O 1
ATOM 1217 N N . GLY A 1 164 ? 4.868 -15.909 6.847 1.00 66.19 164 GLY A N 1
ATOM 1218 C CA . GLY A 1 164 ? 5.359 -17.125 6.175 1.00 66.19 164 GLY A CA 1
ATOM 1219 C C . GLY A 1 164 ? 5.555 -17.013 4.655 1.00 66.19 164 GLY A C 1
ATOM 1220 O O . GLY A 1 164 ? 5.951 -17.995 4.030 1.00 66.19 164 GLY A O 1
ATOM 1221 N N . GLY A 1 165 ? 5.307 -15.840 4.061 1.00 61.78 165 GLY A N 1
ATOM 1222 C CA . GLY A 1 165 ? 5.673 -15.523 2.675 1.00 61.78 165 GLY A CA 1
ATOM 1223 C C . GLY A 1 165 ? 7.097 -14.956 2.514 1.00 61.78 165 GLY A C 1
ATOM 1224 O O . GLY A 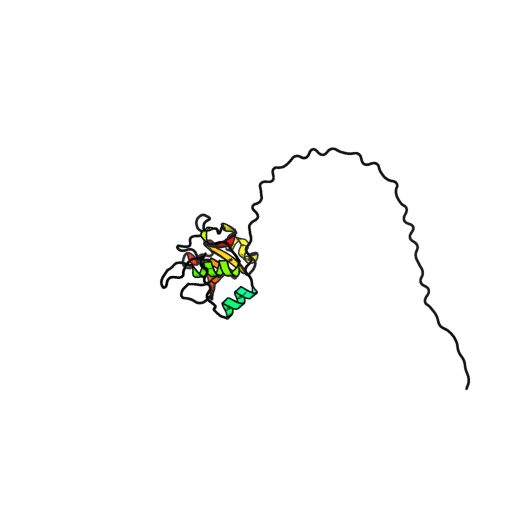1 165 ? 7.878 -14.908 3.460 1.00 61.78 165 GLY A O 1
ATOM 1225 N N . HIS A 1 166 ? 7.439 -14.510 1.296 1.00 66.00 166 HIS A N 1
ATOM 1226 C CA . HIS A 1 166 ? 8.655 -13.719 1.023 1.00 66.00 166 HIS A CA 1
ATOM 1227 C C . HIS A 1 166 ? 8.665 -12.416 1.855 1.00 66.00 166 HIS A C 1
ATOM 1229 O O . HIS A 1 166 ? 7.613 -12.011 2.326 1.00 66.00 166 HIS A O 1
ATOM 1235 N N . PHE A 1 167 ? 9.801 -11.721 2.016 1.00 59.97 167 PHE A N 1
ATOM 1236 C CA . PHE A 1 167 ? 9.898 -10.523 2.879 1.00 59.97 167 PHE A CA 1
ATOM 1237 C C . PHE A 1 167 ? 8.837 -9.443 2.575 1.00 59.97 167 PHE A C 1
ATOM 1239 O O . PHE A 1 167 ? 8.241 -8.887 3.488 1.00 59.97 167 PHE A O 1
ATOM 1246 N N . LEU A 1 168 ? 8.543 -9.198 1.293 1.00 69.38 168 LEU A N 1
ATOM 1247 C CA . LEU A 1 168 ? 7.474 -8.284 0.850 1.00 69.38 168 LEU A CA 1
ATOM 1248 C C . LEU A 1 168 ? 6.063 -8.727 1.267 1.00 69.38 168 LEU A C 1
ATOM 1250 O O . LEU A 1 168 ? 5.113 -7.966 1.167 1.00 69.38 168 LEU A O 1
ATOM 1254 N N . MET A 1 169 ? 5.918 -9.964 1.716 1.00 78.38 169 MET A N 1
ATOM 1255 C CA . MET A 1 169 ? 4.691 -10.538 2.248 1.00 78.38 169 MET A CA 1
ATOM 1256 C C . MET A 1 169 ? 4.752 -10.691 3.773 1.00 78.38 169 MET A C 1
ATOM 1258 O O . MET A 1 169 ? 3.808 -11.230 4.344 1.00 78.38 169 MET A O 1
ATOM 1262 N N . ASP A 1 170 ? 5.824 -10.245 4.445 1.00 87.75 170 ASP A N 1
ATOM 1263 C CA . ASP A 1 170 ? 5.861 -10.203 5.907 1.00 87.75 170 ASP A CA 1
ATOM 1264 C C . ASP A 1 170 ? 5.008 -9.023 6.389 1.00 87.75 170 ASP A C 1
ATOM 1266 O O . ASP A 1 170 ? 5.376 -7.865 6.168 1.00 87.75 170 ASP A O 1
ATOM 1270 N N . PRO A 1 171 ? 3.877 -9.277 7.068 1.00 90.44 171 PRO A N 1
ATOM 1271 C CA . PRO A 1 171 ? 2.986 -8.210 7.499 1.00 90.44 171 PRO A CA 1
ATOM 1272 C C . PRO A 1 171 ? 3.628 -7.272 8.530 1.00 90.44 171 PRO A C 1
ATOM 1274 O O . PRO A 1 171 ? 3.146 -6.159 8.723 1.00 90.44 171 PRO A O 1
ATOM 1277 N N . ARG A 1 172 ? 4.726 -7.683 9.177 1.00 89.25 172 ARG A N 1
ATOM 1278 C CA . ARG A 1 172 ? 5.450 -6.865 10.162 1.00 89.25 172 ARG A CA 1
ATOM 1279 C C . ARG A 1 172 ? 6.277 -5.749 9.534 1.00 89.25 172 ARG A C 1
ATOM 1281 O O . ARG A 1 172 ? 6.647 -4.822 10.241 1.00 89.25 172 ARG A O 1
ATOM 1288 N N . SER A 1 173 ? 6.546 -5.826 8.235 1.00 91.44 173 SER A N 1
ATOM 1289 C CA . SER A 1 173 ? 7.313 -4.804 7.522 1.00 91.44 173 SER A CA 1
ATOM 1290 C C . SER A 1 173 ? 6.461 -3.605 7.104 1.00 91.44 173 SER A C 1
ATOM 1292 O O . SER A 1 173 ? 7.005 -2.654 6.555 1.00 91.44 173 SER A O 1
ATOM 1294 N N . TYR A 1 174 ? 5.140 -3.653 7.319 1.00 95.12 174 TYR A N 1
ATOM 1295 C CA . TYR A 1 174 ? 4.206 -2.650 6.819 1.00 95.12 174 TYR A CA 1
ATOM 1296 C C . TYR A 1 174 ? 3.778 -1.644 7.880 1.00 95.12 174 TYR A C 1
ATOM 1298 O O . TYR A 1 174 ? 3.342 -2.005 8.979 1.00 95.12 174 TYR A O 1
ATOM 1306 N N . SER A 1 175 ? 3.790 -0.381 7.475 1.00 96.25 175 SER A N 1
ATOM 1307 C CA . SER A 1 175 ? 3.356 0.758 8.277 1.00 96.25 175 SER A CA 1
ATOM 1308 C C . SER A 1 175 ? 2.428 1.655 7.462 1.00 96.25 175 SER A C 1
ATOM 1310 O O . SER A 1 175 ? 2.438 1.636 6.227 1.00 96.25 175 SER A O 1
ATOM 1312 N N . ILE A 1 176 ? 1.599 2.426 8.160 1.00 96.56 176 ILE A N 1
ATOM 1313 C CA . ILE A 1 176 ? 0.775 3.478 7.555 1.00 96.56 176 ILE A CA 1
ATOM 1314 C C . ILE A 1 176 ? 1.698 4.530 6.931 1.00 96.56 176 ILE A C 1
ATOM 1316 O O . ILE A 1 176 ? 2.706 4.897 7.535 1.00 96.56 176 ILE A O 1
ATOM 1320 N N . VAL A 1 177 ? 1.358 5.006 5.734 1.00 96.00 177 VAL A N 1
ATOM 1321 C CA . VAL A 1 177 ? 2.081 6.091 5.057 1.00 96.00 177 VAL A CA 1
ATOM 1322 C C . VAL A 1 177 ? 1.589 7.444 5.577 1.00 96.00 177 VAL A C 1
ATOM 1324 O O . VAL A 1 177 ? 0.389 7.717 5.514 1.00 96.00 177 VAL A O 1
ATOM 1327 N N . ASN A 1 178 ? 2.524 8.285 6.036 1.00 90.31 178 ASN A N 1
ATOM 1328 C CA . ASN A 1 178 ? 2.306 9.663 6.506 1.00 90.31 178 ASN A CA 1
ATOM 1329 C C . ASN A 1 178 ? 3.183 10.687 5.771 1.00 90.31 178 ASN A C 1
ATOM 1331 O O . ASN A 1 178 ? 4.194 10.283 5.150 1.00 90.31 178 ASN A O 1
#

Radius of gyration: 31.2 Å; chains: 1; bounding box: 105×60×61 Å

Sequence (178 aa):
MTSIGAHPLNPVSTKHTTNTATPAPTKATLTTLVNSIMMETPSQVMVTYECTKALTIGILAYGLKQANTEAGDCQPGSKDHVASEALVINMCNTLEPHNWKEGQHVMSVCDSVPLYTPVATFFDGKYSSQGGLAGIFVGCLENGFKMIVQECDRNITVIHITTGGHFLMDPRSYSIVN

Secondary structure (DSSP, 8-state):
---------PPP------PPPPPPPPPPP-----------------------HHHHHHHHHHT----BTTTB---TT----HHHHHHHHHHH-PPPGGG-BEEEEHHHHGGGSPTTEEEEE-BTTB--TTT--EEEEEEEETTEEEEEE--TTS--EEEEEETTS-GGG-GGGEEEE-

pLDDT: mean 77.63, std 19.8, range [35.31, 97.56]

Foldseek 3Di:
DDDDDDDDDDDDDDDDDDDDDDDDDDDDDDDDDDDPPDPPDPPPPPPFFAFDPVVLVVCQVVLPFFADPLLNDADPPDPFQSSQQRQCCVGRVDGRQQPWWFAAQCVVCVVPDDFFFKKKFDDPGGDDSVPIGIFGFHHDDPFAGWTFGDDSPGGTDIDTQGPPDDPNSPSRRMGTID